Protein AF-A0A7S2Z3G5-F1 (afdb_monomer_lite)

Foldseek 3Di:
DDDDDPPDDDDDDLLRLLLVLQLLQCVLVVPLVSNLCSCVPRFVWDWPVSPSLLVSLVSCLLAFFDDCVSQVPDDPVVSQVVSCVVINTPDGPPVVVSNSVVRNVVCVVCVVVVHGTGNSVVCNVVSVVSCVVDPDDPPPPD

Radius of gyration: 15.68 Å; chains: 1; bounding box: 36×42×44 Å

Structure (mmCIF, N/CA/C/O backbone):
data_AF-A0A7S2Z3G5-F1
#
_entry.id   AF-A0A7S2Z3G5-F1
#
loop_
_atom_site.group_PDB
_atom_site.id
_atom_site.type_symbol
_atom_site.label_atom_id
_atom_site.label_alt_id
_atom_site.label_comp_id
_atom_site.label_asym_id
_atom_site.label_entity_id
_atom_site.label_seq_id
_atom_site.pdbx_PDB_ins_code
_atom_site.Cartn_x
_atom_site.Cartn_y
_atom_site.Cartn_z
_atom_site.occupancy
_atom_site.B_iso_or_equiv
_atom_site.auth_seq_id
_atom_site.auth_comp_id
_atom_site.auth_asym_id
_atom_site.auth_atom_id
_atom_site.pdbx_PDB_model_num
ATOM 1 N N . ILE A 1 1 ? 6.261 -3.184 26.239 1.00 77.06 1 ILE A N 1
ATOM 2 C CA . ILE A 1 1 ? 7.246 -2.654 25.264 1.00 77.06 1 ILE A CA 1
ATOM 3 C C . ILE A 1 1 ? 7.314 -1.149 25.478 1.00 77.06 1 ILE A C 1
ATOM 5 O O . ILE A 1 1 ? 6.267 -0.518 25.403 1.00 77.06 1 ILE A O 1
ATOM 9 N N . GLY A 1 2 ? 8.483 -0.600 25.819 1.00 85.94 2 GLY A N 1
ATOM 10 C CA . GLY A 1 2 ? 8.695 0.850 25.875 1.00 85.94 2 GLY A CA 1
ATOM 11 C C . GLY A 1 2 ? 9.226 1.348 24.531 1.00 85.94 2 GLY A C 1
ATOM 12 O O . GLY A 1 2 ? 10.185 0.775 24.021 1.00 85.94 2 GLY A O 1
ATOM 13 N N . LEU A 1 3 ? 8.591 2.365 23.945 1.00 88.56 3 LEU A N 1
ATOM 14 C CA . LEU A 1 3 ? 9.043 3.008 22.707 1.00 88.56 3 LEU A CA 1
ATOM 15 C C . LEU A 1 3 ? 9.873 4.240 23.084 1.00 88.56 3 LEU A C 1
ATOM 17 O O . LEU A 1 3 ? 9.336 5.166 23.694 1.00 88.56 3 LEU A O 1
ATOM 21 N N . ILE A 1 4 ? 11.173 4.218 22.779 1.00 91.94 4 ILE A N 1
ATOM 22 C CA . ILE A 1 4 ? 12.146 5.210 23.276 1.00 91.94 4 ILE A CA 1
ATOM 23 C C . ILE A 1 4 ? 12.797 6.056 22.177 1.00 91.94 4 ILE A C 1
ATOM 25 O O . ILE A 1 4 ? 13.390 7.083 22.487 1.00 91.94 4 ILE A O 1
ATOM 29 N N . ASP A 1 5 ? 12.685 5.643 20.915 1.00 87.06 5 ASP A N 1
ATOM 30 C CA . ASP A 1 5 ? 13.271 6.349 19.777 1.00 87.06 5 ASP A CA 1
ATOM 31 C C . ASP A 1 5 ? 12.168 6.976 18.916 1.00 87.06 5 ASP A C 1
ATOM 33 O O . ASP A 1 5 ? 11.281 6.285 18.410 1.00 87.06 5 ASP A O 1
ATOM 37 N N . TYR A 1 6 ? 12.237 8.299 18.773 1.00 88.06 6 TYR A N 1
ATOM 38 C CA . TYR A 1 6 ? 11.317 9.124 17.991 1.00 88.06 6 TYR A CA 1
ATOM 39 C C . TYR A 1 6 ? 12.066 9.961 16.935 1.00 88.06 6 TYR A C 1
ATOM 41 O O . TYR A 1 6 ? 11.526 10.940 16.420 1.00 88.06 6 TYR A O 1
ATOM 49 N N . GLY A 1 7 ? 13.303 9.588 16.578 1.00 87.38 7 GLY A N 1
ATOM 50 C CA . GLY A 1 7 ? 14.149 10.333 15.636 1.00 87.38 7 GLY A CA 1
ATOM 51 C C . GLY A 1 7 ? 13.670 10.327 14.177 1.00 87.38 7 GLY A C 1
ATOM 52 O O . GLY A 1 7 ? 14.213 11.062 13.356 1.00 87.38 7 GLY A O 1
ATOM 53 N N . GLN A 1 8 ? 12.667 9.511 13.834 1.00 84.00 8 GLN A N 1
ATOM 54 C CA . GLN A 1 8 ? 12.097 9.375 12.482 1.00 84.00 8 GLN A CA 1
ATOM 55 C C . GLN A 1 8 ? 10.562 9.515 12.479 1.00 84.00 8 GLN A C 1
ATOM 57 O O . GLN A 1 8 ? 9.851 8.780 11.792 1.00 84.00 8 GLN A O 1
ATOM 62 N N . VAL A 1 9 ? 10.028 10.453 13.269 1.00 86.12 9 VAL A N 1
ATOM 63 C CA . VAL A 1 9 ? 8.590 10.766 13.278 1.00 86.12 9 VAL A CA 1
ATOM 64 C C . VAL A 1 9 ? 8.238 11.685 12.109 1.00 86.12 9 VAL A C 1
ATOM 66 O O . VAL A 1 9 ? 8.892 12.699 11.879 1.00 86.12 9 VAL A O 1
ATOM 69 N N . LYS A 1 10 ? 7.157 11.353 11.394 1.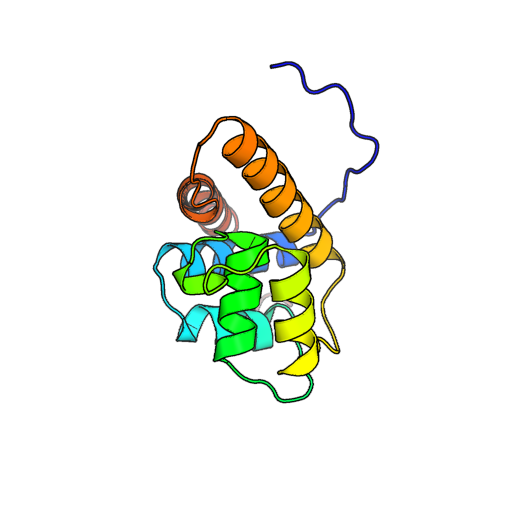00 86.56 10 LYS A N 1
ATOM 70 C CA . LYS A 1 10 ? 6.579 12.193 10.342 1.00 86.56 10 LYS A CA 1
ATOM 71 C C . LYS A 1 10 ? 5.108 12.457 10.640 1.00 86.56 10 LYS A C 1
ATOM 73 O O . LYS A 1 10 ? 4.345 11.522 10.878 1.00 86.56 10 LYS A O 1
ATOM 78 N N . ALA A 1 11 ? 4.716 13.727 10.629 1.00 89.38 11 ALA A N 1
ATOM 79 C CA . ALA A 1 11 ? 3.316 14.111 10.739 1.00 89.38 11 ALA A CA 1
ATOM 80 C C . ALA A 1 11 ? 2.614 13.896 9.392 1.00 89.38 11 ALA A C 1
ATOM 82 O O . ALA A 1 11 ? 3.131 14.292 8.349 1.00 89.38 11 ALA A O 1
ATOM 83 N N . LEU A 1 12 ? 1.436 13.276 9.424 1.00 91.00 12 LEU A N 1
ATOM 84 C CA . LEU A 1 12 ? 0.561 13.139 8.263 1.00 91.00 12 LEU A CA 1
ATOM 85 C C . LEU A 1 12 ? -0.670 14.011 8.476 1.00 91.00 12 LEU A C 1
ATOM 87 O O . LEU A 1 12 ? -1.324 13.905 9.519 1.00 91.00 12 LEU A O 1
ATOM 91 N N . GLY A 1 13 ? -0.992 14.839 7.483 1.00 92.56 13 GLY A N 1
ATOM 92 C CA . GLY A 1 13 ? -2.226 15.611 7.472 1.00 92.56 13 GLY A CA 1
ATOM 93 C C . GLY A 1 13 ? -3.453 14.703 7.422 1.00 92.56 13 GLY A C 1
ATOM 94 O O . GLY A 1 13 ? -3.376 13.507 7.123 1.00 92.56 13 GLY A O 1
ATOM 95 N N . GLU A 1 14 ? -4.619 15.258 7.750 1.00 94.25 14 GLU A N 1
ATOM 96 C CA . GLU A 1 14 ? -5.860 14.480 7.777 1.00 94.25 14 GLU A CA 1
ATOM 97 C C . GLU A 1 14 ? -6.183 13.873 6.405 1.00 94.25 14 GLU A C 1
ATOM 99 O O . GLU A 1 14 ? -6.568 12.705 6.312 1.00 94.25 14 GLU A O 1
ATOM 104 N N . ARG A 1 15 ? -5.952 14.638 5.333 1.00 93.19 15 ARG A N 1
ATOM 105 C CA . ARG A 1 15 ? -6.159 14.197 3.953 1.00 93.19 15 ARG A CA 1
ATOM 106 C C . ARG A 1 15 ? -5.301 12.979 3.613 1.00 93.19 15 ARG A C 1
ATOM 108 O O . ARG A 1 15 ? -5.816 11.996 3.082 1.00 93.19 15 ARG A O 1
ATOM 115 N N . GLU A 1 16 ? -4.015 13.004 3.953 1.00 93.88 16 GLU A N 1
ATOM 116 C CA . GLU A 1 16 ? -3.100 11.885 3.709 1.00 93.88 16 GLU A CA 1
ATOM 117 C C . GLU A 1 16 ? -3.481 10.670 4.567 1.00 93.88 16 GLU A C 1
ATOM 119 O O . GLU A 1 16 ? -3.520 9.542 4.072 1.00 93.88 16 GLU A O 1
ATOM 124 N N . ARG A 1 17 ? -3.859 10.888 5.835 1.00 95.12 17 ARG A N 1
ATOM 125 C CA . ARG A 1 17 ? -4.347 9.822 6.731 1.00 95.12 17 ARG A CA 1
ATOM 126 C C . ARG A 1 17 ? -5.615 9.159 6.196 1.00 95.12 17 ARG A C 1
ATOM 128 O O . ARG A 1 17 ? -5.726 7.936 6.251 1.00 95.12 17 ARG A O 1
ATOM 135 N N . ARG A 1 18 ? -6.542 9.940 5.639 1.00 96.25 18 ARG A N 1
ATOM 136 C CA . ARG A 1 18 ? -7.785 9.461 5.013 1.00 96.25 18 ARG A CA 1
ATOM 137 C C . ARG A 1 18 ? -7.506 8.608 3.790 1.00 96.25 18 ARG A C 1
ATOM 139 O O . ARG A 1 18 ? -7.998 7.482 3.705 1.00 96.25 18 ARG A O 1
ATOM 146 N N . ARG A 1 19 ? -6.679 9.114 2.875 1.00 96.06 19 ARG A N 1
ATOM 147 C CA . ARG A 1 19 ? -6.259 8.381 1.675 1.00 96.06 19 ARG A CA 1
ATOM 148 C C . ARG A 1 19 ? -5.561 7.078 2.053 1.00 96.06 19 ARG A C 1
ATOM 150 O O . ARG A 1 19 ? -5.879 6.031 1.497 1.00 96.06 19 ARG A O 1
ATOM 157 N N . TYR A 1 20 ? -4.689 7.102 3.056 1.00 96.62 20 TYR A N 1
ATOM 158 C CA . TYR A 1 20 ? -4.036 5.886 3.524 1.00 96.62 20 TYR A CA 1
ATOM 159 C C . TYR A 1 20 ? -5.016 4.901 4.182 1.00 96.62 20 TYR A C 1
ATOM 161 O O . TYR A 1 20 ? -4.961 3.701 3.918 1.00 96.62 20 TYR A O 1
ATOM 169 N N . ALA A 1 21 ? -5.965 5.387 4.988 1.00 97.25 21 ALA A N 1
ATOM 170 C CA . ALA A 1 21 ? -6.997 4.546 5.590 1.00 97.25 21 ALA A CA 1
ATOM 171 C C . ALA A 1 21 ? -7.842 3.826 4.523 1.00 97.25 21 ALA A C 1
ATOM 173 O O . ALA A 1 21 ? -8.060 2.620 4.645 1.00 97.25 21 ALA A O 1
ATOM 174 N N . LYS A 1 22 ? -8.252 4.521 3.451 1.00 97.75 22 LYS A N 1
ATOM 175 C CA . LYS A 1 22 ? -8.945 3.908 2.301 1.00 97.75 22 LYS A CA 1
ATOM 176 C C . LYS A 1 22 ? -8.094 2.811 1.644 1.00 97.75 22 LYS A C 1
ATOM 178 O O . LYS A 1 22 ? -8.582 1.693 1.480 1.00 97.75 22 LYS A O 1
ATOM 183 N N . LEU A 1 23 ? -6.809 3.078 1.375 1.00 97.81 23 LEU A N 1
ATOM 184 C CA . LEU A 1 23 ? -5.880 2.081 0.818 1.00 97.81 23 LEU A CA 1
ATOM 185 C C . LEU A 1 23 ? -5.815 0.810 1.680 1.00 97.81 23 LEU A C 1
ATOM 187 O O . LEU A 1 23 ? -5.918 -0.298 1.153 1.00 97.81 23 LEU A O 1
ATOM 191 N N . ILE A 1 24 ? -5.692 0.960 3.004 1.00 98.00 24 ILE A N 1
ATOM 192 C CA . ILE A 1 24 ? -5.674 -0.175 3.940 1.00 98.00 24 ILE A CA 1
ATOM 193 C C . ILE A 1 24 ? -6.945 -1.017 3.814 1.00 98.00 24 ILE A C 1
ATOM 195 O O . ILE A 1 24 ? -6.863 -2.245 3.841 1.00 98.00 24 ILE A O 1
ATOM 199 N N . LEU A 1 25 ? -8.117 -0.394 3.663 1.00 98.50 25 LEU A N 1
ATOM 200 C CA . LEU A 1 25 ? -9.373 -1.131 3.514 1.00 98.50 25 LEU A CA 1
ATOM 201 C C . LEU A 1 25 ? -9.458 -1.884 2.184 1.00 98.50 25 LEU A C 1
ATOM 203 O O . LEU A 1 25 ? -9.885 -3.041 2.202 1.00 98.50 25 LEU A O 1
ATOM 207 N N . HIS A 1 26 ? -9.022 -1.277 1.076 1.00 98.38 26 HIS A N 1
ATOM 208 C CA . HIS A 1 26 ? -8.994 -1.927 -0.240 1.00 98.38 26 HIS A CA 1
ATOM 209 C C . HIS A 1 26 ? -8.021 -3.114 -0.281 1.00 98.38 26 HIS A C 1
ATOM 211 O O . HIS A 1 26 ? -8.375 -4.201 -0.741 1.00 98.38 26 HIS A O 1
ATOM 217 N N . LEU A 1 27 ? -6.822 -2.959 0.287 1.00 97.88 27 LEU A N 1
ATOM 218 C CA . LEU A 1 27 ? -5.869 -4.064 0.402 1.00 97.88 27 LEU A CA 1
ATOM 219 C C . LEU A 1 27 ? -6.396 -5.166 1.331 1.00 97.88 27 LEU A C 1
ATOM 221 O O . LEU A 1 27 ? -6.308 -6.349 1.002 1.00 97.88 27 LEU A O 1
ATOM 225 N N . ALA A 1 28 ? -7.000 -4.795 2.466 1.00 97.88 28 ALA A N 1
ATOM 226 C CA . ALA A 1 28 ? -7.526 -5.759 3.428 1.00 97.88 28 ALA A CA 1
ATOM 227 C C . ALA A 1 28 ? -8.721 -6.567 2.896 1.00 97.88 28 ALA A C 1
ATOM 229 O O . ALA A 1 28 ? -8.968 -7.665 3.408 1.00 97.88 28 ALA A O 1
ATOM 230 N N . SER A 1 29 ? -9.484 -6.035 1.934 1.00 97.44 29 SER A N 1
ATOM 231 C CA . SER A 1 29 ? -10.550 -6.772 1.240 1.00 97.44 29 SER A CA 1
ATOM 232 C C . SER A 1 29 ? -10.034 -7.623 0.079 1.00 97.44 29 SER A C 1
ATOM 234 O O . SER A 1 29 ? -10.760 -8.502 -0.376 1.00 97.44 29 SER A O 1
ATOM 236 N N . GLY A 1 30 ? -8.801 -7.395 -0.384 1.00 95.44 30 GLY A N 1
ATOM 237 C CA . GLY A 1 30 ? -8.269 -8.023 -1.593 1.00 95.44 30 GLY A CA 1
ATOM 238 C C . GLY A 1 30 ? -8.837 -7.430 -2.885 1.00 95.44 30 GLY A C 1
ATOM 239 O O . GLY A 1 30 ? -8.668 -8.025 -3.948 1.00 95.44 30 GLY A O 1
ATOM 240 N N . ASP A 1 31 ? -9.494 -6.267 -2.821 1.00 97.12 31 ASP A N 1
ATOM 241 C CA . ASP A 1 31 ? -10.039 -5.600 -4.003 1.00 97.12 31 ASP A CA 1
ATOM 242 C C . ASP A 1 31 ? -8.917 -4.906 -4.778 1.00 97.12 31 ASP A C 1
ATOM 244 O O . ASP A 1 31 ? -8.542 -3.757 -4.519 1.00 97.12 31 ASP A O 1
ATOM 248 N N . ARG A 1 32 ? -8.349 -5.642 -5.732 1.00 97.62 32 ARG A N 1
ATOM 249 C CA . ARG A 1 32 ? -7.257 -5.170 -6.580 1.00 97.62 32 ARG A CA 1
ATOM 250 C C . ARG A 1 32 ? -7.633 -3.936 -7.387 1.00 97.62 32 ARG A C 1
ATOM 252 O O . ARG A 1 32 ? -6.847 -2.993 -7.432 1.00 97.62 32 ARG A O 1
ATOM 259 N N . ARG A 1 33 ? -8.818 -3.930 -8.000 1.00 97.81 33 ARG A N 1
ATOM 260 C CA . ARG A 1 33 ? -9.246 -2.827 -8.865 1.00 97.81 33 ARG A CA 1
ATOM 261 C C . ARG A 1 33 ? -9.400 -1.547 -8.049 1.00 97.81 33 ARG A C 1
ATOM 263 O O . ARG A 1 33 ? -8.850 -0.521 -8.438 1.00 97.81 33 ARG A O 1
ATOM 270 N N . ALA A 1 34 ? -10.079 -1.616 -6.904 1.00 98.00 34 ALA A N 1
ATOM 271 C CA . ALA A 1 34 ? -10.233 -0.454 -6.032 1.00 98.00 34 ALA A CA 1
ATOM 272 C C . ALA A 1 34 ? -8.891 0.007 -5.444 1.00 98.00 34 ALA A C 1
ATOM 274 O O . ALA A 1 34 ? -8.631 1.204 -5.387 1.00 98.00 34 ALA A O 1
ATOM 275 N N . THR A 1 35 ? -8.009 -0.929 -5.077 1.00 98.31 35 THR A N 1
ATOM 276 C CA . THR A 1 35 ? -6.658 -0.614 -4.582 1.00 98.31 35 THR A CA 1
ATOM 277 C C . THR A 1 35 ? -5.861 0.208 -5.598 1.00 98.31 35 THR A C 1
ATOM 279 O O . THR A 1 35 ? -5.315 1.255 -5.250 1.00 98.31 35 THR A O 1
ATOM 282 N N . VAL A 1 36 ? -5.800 -0.253 -6.852 1.00 98.38 36 VAL A N 1
ATOM 283 C CA . VAL A 1 36 ? -5.038 0.421 -7.915 1.00 98.38 36 VAL A CA 1
ATOM 284 C C . VAL A 1 36 ? -5.678 1.760 -8.279 1.00 98.38 36 VAL A C 1
ATOM 286 O O . VAL A 1 36 ? -4.973 2.767 -8.358 1.00 98.38 36 VAL A O 1
ATOM 289 N N . ALA A 1 37 ? -7.004 1.798 -8.443 1.00 98.19 37 ALA A N 1
ATOM 290 C CA . ALA A 1 37 ? -7.728 3.028 -8.764 1.00 98.19 37 ALA A CA 1
ATOM 291 C C . ALA A 1 37 ? -7.532 4.103 -7.685 1.00 98.19 37 ALA A C 1
ATOM 293 O O . ALA A 1 37 ? -7.262 5.259 -7.999 1.00 98.19 37 ALA A O 1
ATOM 294 N N . HIS A 1 38 ? -7.592 3.717 -6.410 1.00 97.88 38 HIS A N 1
ATOM 295 C CA . HIS A 1 38 ? -7.372 4.631 -5.292 1.00 97.88 38 HIS A CA 1
ATOM 296 C C . HIS A 1 38 ? -5.931 5.157 -5.246 1.00 97.88 38 HIS A C 1
ATOM 298 O O . HIS A 1 38 ? -5.708 6.358 -5.100 1.00 97.88 38 HIS A O 1
ATOM 304 N N . ALA A 1 39 ? -4.939 4.277 -5.410 1.00 97.12 39 ALA A N 1
ATOM 305 C CA . ALA A 1 39 ? -3.533 4.677 -5.366 1.00 97.12 39 ALA A CA 1
ATOM 306 C C . ALA A 1 39 ? -3.159 5.638 -6.508 1.00 97.12 39 ALA A C 1
ATOM 308 O O . ALA A 1 39 ? -2.454 6.624 -6.292 1.00 97.12 39 ALA A O 1
ATOM 309 N N . THR A 1 40 ? -3.658 5.370 -7.712 1.00 96.94 40 THR A N 1
ATOM 310 C CA . THR A 1 40 ? -3.354 6.168 -8.909 1.00 96.94 40 THR A CA 1
ATOM 311 C C . THR A 1 40 ? -4.209 7.435 -9.016 1.00 96.94 40 THR A C 1
ATOM 313 O O . THR A 1 40 ? -3.743 8.432 -9.557 1.00 96.94 40 THR A O 1
ATOM 316 N N . GLY A 1 41 ? -5.430 7.432 -8.467 1.00 96.12 41 GLY A N 1
ATOM 317 C CA . GLY A 1 41 ? -6.351 8.572 -8.512 1.00 96.12 41 GLY A CA 1
ATOM 318 C C . GLY A 1 41 ? -6.247 9.535 -7.325 1.00 96.12 41 GLY A C 1
ATOM 319 O O . GLY A 1 41 ? -6.264 10.747 -7.518 1.00 96.12 41 GLY A O 1
ATOM 320 N N . GLU A 1 42 ? -6.133 9.028 -6.093 1.00 94.25 42 GLU A N 1
ATOM 321 C CA . GLU A 1 42 ? -6.148 9.869 -4.884 1.00 94.25 42 GLU A CA 1
ATOM 322 C C . GLU A 1 42 ? -4.762 10.039 -4.243 1.00 94.25 42 GLU A C 1
ATOM 324 O O . GLU A 1 42 ? -4.505 11.060 -3.600 1.00 94.25 42 GLU A O 1
ATOM 329 N N . MET A 1 43 ? -3.868 9.053 -4.376 1.00 94.25 43 MET A N 1
ATOM 330 C CA . MET A 1 43 ? -2.556 9.064 -3.706 1.00 94.25 43 MET A CA 1
ATOM 331 C C . MET A 1 43 ? -1.403 9.552 -4.592 1.00 94.25 43 MET A C 1
ATOM 333 O O . MET A 1 43 ? -0.294 9.712 -4.087 1.00 94.25 43 MET A O 1
ATOM 337 N N . GLY A 1 44 ? -1.661 9.813 -5.877 1.00 93.25 44 GLY A N 1
ATOM 338 C CA . GLY A 1 44 ? -0.671 10.356 -6.809 1.00 93.25 44 GLY A CA 1
ATOM 339 C C . GLY A 1 44 ? 0.409 9.362 -7.242 1.00 93.25 44 GLY A C 1
ATOM 340 O O . GLY A 1 44 ? 1.469 9.787 -7.684 1.00 93.25 44 GLY A O 1
ATOM 341 N N . LEU A 1 45 ? 0.177 8.050 -7.104 1.00 96.50 45 LEU A N 1
ATOM 342 C CA . LEU A 1 45 ? 1.112 7.047 -7.612 1.00 96.50 45 LEU A CA 1
ATOM 343 C C . LEU A 1 45 ? 1.073 7.017 -9.146 1.00 96.50 45 LEU A C 1
ATOM 345 O O . LEU A 1 45 ? 0.033 6.699 -9.730 1.00 96.50 45 LEU A O 1
ATOM 349 N N . ARG A 1 46 ? 2.221 7.251 -9.785 1.00 97.62 46 ARG A N 1
ATOM 350 C CA . ARG A 1 46 ? 2.436 6.988 -11.214 1.00 97.62 46 ARG A CA 1
ATOM 351 C C . ARG A 1 46 ? 3.629 6.072 -11.423 1.00 97.62 46 ARG A C 1
ATOM 353 O O . ARG A 1 46 ? 4.705 6.275 -10.860 1.00 97.62 46 ARG A O 1
ATOM 360 N N . THR A 1 47 ? 3.435 5.095 -12.293 1.00 98.12 47 THR A N 1
ATOM 361 C CA . THR A 1 47 ? 4.506 4.298 -12.889 1.00 98.12 47 THR A CA 1
ATOM 362 C C . THR A 1 47 ? 4.569 4.600 -14.384 1.00 98.12 47 THR A C 1
ATOM 364 O O . THR A 1 47 ? 3.595 5.088 -14.964 1.00 98.12 47 THR A O 1
ATOM 367 N N . ARG A 1 48 ? 5.704 4.322 -15.024 1.00 98.25 48 ARG A N 1
ATOM 368 C CA . ARG A 1 48 ? 5.947 4.662 -16.438 1.00 98.25 48 ARG A CA 1
ATOM 369 C C . ARG A 1 48 ? 4.888 4.117 -17.398 1.00 98.25 48 ARG A C 1
ATOM 371 O O . ARG A 1 48 ? 4.518 4.774 -18.369 1.00 98.25 48 ARG A O 1
ATOM 378 N N . HIS A 1 49 ? 4.437 2.893 -17.161 1.00 98.00 49 HIS A N 1
ATOM 379 C CA . HIS A 1 49 ? 3.538 2.144 -18.035 1.00 98.00 49 HIS A CA 1
ATOM 380 C C . HIS A 1 49 ? 2.161 1.903 -17.411 1.00 98.00 49 HIS A C 1
ATOM 382 O O . HIS A 1 49 ? 1.295 1.342 -18.081 1.00 98.00 49 HIS A O 1
ATOM 388 N N . MET A 1 50 ? 1.947 2.318 -16.157 1.00 97.94 50 MET A N 1
ATOM 389 C CA . MET A 1 50 ? 0.695 2.129 -15.418 1.00 97.94 50 MET A CA 1
ATOM 390 C C . MET A 1 50 ? 0.204 0.668 -15.423 1.00 97.94 50 MET A C 1
ATOM 392 O O . MET A 1 50 ? -0.996 0.394 -15.488 1.00 97.94 50 MET A O 1
ATOM 396 N N . LYS A 1 51 ? 1.128 -0.302 -15.356 1.00 98.31 51 LYS A N 1
ATOM 397 C CA . LYS A 1 51 ? 0.811 -1.734 -15.293 1.00 98.31 51 LYS A CA 1
ATOM 398 C C . LYS A 1 51 ? 0.148 -2.047 -13.951 1.00 98.31 51 LYS A C 1
ATOM 400 O O . LYS A 1 51 ? 0.819 -2.208 -12.930 1.00 98.31 51 LYS A O 1
ATOM 405 N N . GLU A 1 52 ? -1.174 -2.221 -13.961 1.00 98.12 52 GLU A N 1
ATOM 406 C CA . GLU A 1 52 ? -1.970 -2.457 -12.745 1.00 98.12 52 GLU A CA 1
ATOM 407 C C . GLU A 1 52 ? -1.485 -3.650 -11.901 1.00 98.12 52 GLU A C 1
ATOM 409 O O . GLU A 1 52 ? -1.611 -3.633 -10.678 1.00 98.12 52 GLU A O 1
ATOM 414 N N . ASP A 1 53 ? -0.926 -4.695 -12.526 1.00 97.62 53 ASP A N 1
ATOM 415 C CA . ASP A 1 53 ? -0.353 -5.846 -11.805 1.00 97.62 53 ASP A CA 1
ATOM 416 C C . ASP A 1 53 ? 0.869 -5.481 -10.974 1.00 97.62 53 ASP A C 1
ATOM 418 O O . ASP A 1 53 ? 0.965 -5.876 -9.810 1.00 97.62 53 ASP A O 1
ATOM 422 N N . VAL A 1 54 ? 1.772 -4.698 -11.561 1.00 98.12 54 VAL A N 1
ATOM 423 C CA . VAL A 1 54 ? 2.991 -4.247 -10.893 1.00 98.12 54 VAL A CA 1
ATOM 424 C C . VAL A 1 54 ? 2.617 -3.287 -9.770 1.00 98.12 54 VAL A C 1
ATOM 426 O O . VAL A 1 54 ? 3.057 -3.482 -8.638 1.00 98.12 54 VAL A O 1
ATOM 429 N N . ILE A 1 55 ? 1.715 -2.335 -10.037 1.00 98.38 55 ILE A N 1
ATOM 430 C CA . ILE A 1 55 ? 1.194 -1.404 -9.026 1.00 98.38 55 ILE A CA 1
ATOM 431 C C . ILE A 1 55 ? 0.562 -2.165 -7.857 1.00 98.38 55 ILE A C 1
ATOM 433 O O . ILE A 1 55 ? 0.905 -1.920 -6.701 1.00 98.38 55 ILE A O 1
ATOM 437 N N . TYR A 1 56 ? -0.333 -3.118 -8.128 1.00 98.44 56 TYR A N 1
ATOM 438 C CA . TYR A 1 56 ? -0.995 -3.871 -7.064 1.00 98.44 56 TYR A CA 1
ATOM 439 C C . TYR A 1 56 ? 0.000 -4.670 -6.213 1.00 98.44 56 TYR A C 1
ATOM 441 O O . TYR A 1 56 ? -0.103 -4.670 -4.982 1.00 98.44 56 TYR A O 1
ATOM 449 N N . LYS A 1 57 ? 0.986 -5.321 -6.844 1.00 98.31 57 LYS A N 1
ATOM 450 C CA . LYS A 1 57 ? 2.037 -6.063 -6.134 1.00 98.31 57 LYS A CA 1
ATOM 451 C C . LYS A 1 57 ? 2.926 -5.142 -5.306 1.00 98.31 57 LYS A C 1
ATOM 453 O O . LYS A 1 57 ? 3.201 -5.474 -4.157 1.00 98.31 57 LYS A O 1
ATOM 458 N N . LEU A 1 58 ? 3.314 -3.980 -5.831 1.00 97.38 58 LEU A N 1
ATOM 459 C CA . LEU A 1 58 ? 4.061 -2.965 -5.081 1.00 97.38 58 LEU A CA 1
ATOM 460 C C . LEU A 1 58 ? 3.272 -2.483 -3.858 1.00 97.38 58 LEU A C 1
ATOM 462 O O . LEU A 1 58 ? 3.814 -2.448 -2.754 1.00 97.38 58 LEU A O 1
ATOM 466 N N . LEU A 1 59 ? 1.978 -2.191 -4.018 1.00 97.62 59 LEU A N 1
ATOM 467 C CA . LEU A 1 59 ? 1.118 -1.764 -2.911 1.00 97.62 59 LEU A CA 1
ATOM 468 C C . LEU A 1 59 ? 0.966 -2.862 -1.849 1.00 97.62 59 LEU A C 1
ATOM 470 O O . LEU A 1 59 ? 1.082 -2.578 -0.656 1.00 97.62 59 LEU A O 1
ATOM 474 N N . CYS A 1 60 ? 0.773 -4.121 -2.255 1.00 97.56 60 CYS A N 1
ATOM 475 C CA . CYS A 1 60 ? 0.762 -5.250 -1.320 1.00 97.56 60 CYS A CA 1
ATOM 476 C C . CYS A 1 60 ? 2.105 -5.384 -0.593 1.00 97.56 60 CYS A C 1
ATOM 478 O O . CYS A 1 60 ? 2.128 -5.507 0.633 1.00 97.56 60 CYS A O 1
ATOM 480 N N . PHE A 1 61 ? 3.212 -5.320 -1.333 1.00 96.75 61 PHE A N 1
ATOM 481 C CA . PHE A 1 61 ? 4.556 -5.470 -0.794 1.00 96.75 61 PHE A CA 1
ATOM 482 C C . PHE A 1 61 ? 4.882 -4.394 0.243 1.00 96.75 61 PHE A C 1
ATOM 484 O O . PHE A 1 61 ? 5.332 -4.716 1.345 1.00 96.75 61 PHE A O 1
ATOM 491 N N . PHE A 1 62 ? 4.619 -3.123 -0.058 1.00 96.06 62 PHE A N 1
ATOM 492 C CA . PHE A 1 62 ? 4.934 -2.033 0.862 1.00 96.06 62 PHE A CA 1
ATOM 493 C C . PHE A 1 62 ? 3.958 -1.921 2.032 1.00 96.06 62 PHE A C 1
ATOM 495 O O . PHE A 1 62 ? 4.385 -1.535 3.115 1.00 96.06 62 PHE A O 1
ATOM 502 N N . HIS A 1 63 ? 2.680 -2.278 1.864 1.00 96.31 63 HIS A N 1
ATOM 503 C CA . HIS A 1 63 ? 1.650 -1.942 2.858 1.00 96.31 63 HIS A CA 1
ATOM 504 C C . HIS A 1 63 ? 0.950 -3.138 3.515 1.00 96.31 63 HIS A C 1
ATOM 506 O O . HIS A 1 63 ? 0.217 -2.936 4.482 1.00 96.31 63 HIS A O 1
ATOM 512 N N . ASP A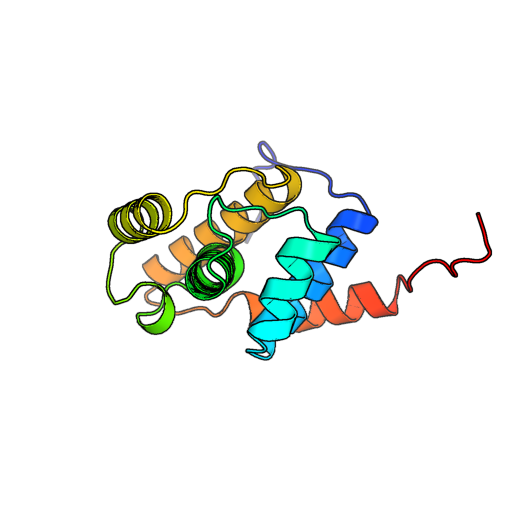 1 64 ? 1.164 -4.373 3.045 1.00 96.31 64 ASP A N 1
ATOM 513 C CA . ASP A 1 64 ? 0.449 -5.552 3.552 1.00 96.31 64 ASP A CA 1
ATOM 514 C C . ASP A 1 64 ? 1.345 -6.764 3.834 1.00 96.31 64 ASP A C 1
ATOM 516 O O . ASP A 1 64 ? 1.570 -7.107 4.997 1.00 96.31 64 ASP A O 1
ATOM 520 N N . ARG A 1 65 ? 1.845 -7.423 2.784 1.00 95.19 65 ARG A N 1
ATOM 521 C CA . ARG A 1 65 ? 2.482 -8.748 2.843 1.00 95.19 65 ARG A CA 1
ATOM 522 C C . ARG A 1 65 ? 3.544 -8.915 1.757 1.00 95.19 65 ARG A C 1
ATOM 524 O O . ARG A 1 65 ? 3.472 -8.282 0.712 1.00 95.19 65 ARG A O 1
ATOM 531 N N . ASP A 1 66 ? 4.486 -9.817 1.996 1.00 93.94 66 ASP A N 1
ATOM 532 C CA . ASP A 1 66 ? 5.577 -10.198 1.087 1.00 93.94 66 ASP A CA 1
ATOM 533 C C . ASP A 1 66 ? 5.566 -11.700 0.746 1.00 93.94 66 ASP A C 1
ATOM 535 O O . ASP A 1 66 ? 6.600 -12.293 0.444 1.00 93.94 66 ASP A O 1
ATOM 539 N N . THR A 1 67 ? 4.390 -12.322 0.806 1.00 93.12 67 THR A N 1
ATOM 540 C CA . THR A 1 67 ? 4.173 -13.729 0.457 1.00 93.12 67 THR A CA 1
ATOM 541 C C . THR A 1 67 ? 4.371 -13.992 -1.038 1.00 93.12 67 THR A C 1
ATOM 543 O O . THR A 1 67 ? 4.364 -13.069 -1.856 1.00 93.12 67 THR A O 1
ATOM 546 N N . ASP A 1 68 ? 4.528 -15.265 -1.403 1.00 94.25 68 ASP A N 1
ATOM 547 C CA . ASP A 1 68 ? 4.884 -15.680 -2.766 1.00 94.25 68 ASP A CA 1
ATOM 548 C C . ASP A 1 68 ? 3.874 -15.251 -3.839 1.00 94.25 68 ASP A C 1
ATOM 550 O O . ASP A 1 68 ? 4.258 -15.053 -4.987 1.00 94.25 68 ASP A O 1
ATOM 554 N N . ASP A 1 69 ? 2.602 -15.035 -3.496 1.00 94.75 69 ASP A N 1
ATOM 555 C CA . ASP A 1 69 ? 1.610 -14.476 -4.427 1.00 94.75 69 ASP A CA 1
ATOM 556 C C . ASP A 1 69 ? 1.928 -13.027 -4.843 1.00 94.75 69 ASP A C 1
ATOM 558 O O . ASP A 1 69 ? 1.529 -12.583 -5.921 1.00 94.75 69 ASP A O 1
ATOM 562 N N . VAL A 1 70 ? 2.663 -12.294 -4.003 1.00 96.50 70 VAL A N 1
ATOM 563 C CA . VAL A 1 70 ? 3.107 -10.919 -4.260 1.00 96.50 70 VAL A CA 1
ATOM 564 C C . VAL A 1 70 ? 4.497 -10.913 -4.888 1.00 96.50 70 VAL A C 1
ATOM 566 O O . VAL A 1 70 ? 4.697 -10.292 -5.931 1.00 96.50 70 VAL A O 1
ATOM 569 N N . THR A 1 71 ? 5.456 -11.608 -4.272 1.00 96.25 71 THR A N 1
ATOM 570 C CA . THR A 1 71 ? 6.880 -11.528 -4.645 1.00 96.25 71 THR A CA 1
ATOM 571 C C . THR A 1 71 ? 7.302 -12.578 -5.675 1.00 96.25 71 THR A C 1
ATOM 573 O O . THR A 1 71 ? 8.356 -12.456 -6.310 1.00 96.25 71 THR A O 1
ATOM 576 N N . GLY A 1 72 ? 6.498 -13.625 -5.871 1.00 94.62 72 GLY A N 1
ATOM 577 C CA . GLY A 1 72 ? 6.857 -14.786 -6.683 1.00 94.62 72 GLY A CA 1
ATOM 578 C C . GLY A 1 72 ? 8.057 -15.547 -6.119 1.00 94.62 72 GLY A C 1
ATOM 579 O O . GLY A 1 72 ? 8.898 -15.985 -6.900 1.00 94.62 72 GLY A O 1
ATOM 580 N N . GLY A 1 73 ? 8.201 -15.606 -4.790 1.00 93.38 73 GLY A N 1
ATOM 581 C CA . GLY A 1 73 ? 9.329 -16.251 -4.106 1.00 93.38 73 GLY A CA 1
ATOM 582 C C . GLY A 1 73 ? 10.642 -15.460 -4.151 1.00 93.38 73 GLY A C 1
ATOM 583 O O . GLY A 1 73 ? 11.686 -15.955 -3.727 1.00 93.38 73 GLY A O 1
ATOM 584 N N . ARG A 1 74 ? 10.626 -14.227 -4.674 1.00 94.62 74 ARG A N 1
ATOM 585 C CA . ARG A 1 74 ? 11.806 -13.354 -4.709 1.00 94.62 74 ARG A CA 1
ATOM 586 C C . ARG A 1 74 ? 12.089 -12.781 -3.324 1.00 94.62 74 ARG A C 1
ATOM 588 O O . ARG A 1 74 ? 11.176 -12.417 -2.587 1.00 94.62 74 ARG A O 1
ATOM 595 N N . ASN A 1 75 ? 13.373 -12.613 -3.008 1.00 92.50 75 ASN A N 1
ATOM 596 C CA . ASN A 1 75 ? 13.773 -11.749 -1.900 1.00 92.50 75 ASN A CA 1
ATOM 597 C C . ASN A 1 75 ? 13.435 -10.274 -2.213 1.00 92.50 75 ASN A C 1
ATOM 599 O O . ASN A 1 75 ? 13.118 -9.928 -3.352 1.00 92.50 75 ASN A O 1
ATOM 603 N N . ILE A 1 76 ? 13.529 -9.405 -1.201 1.00 91.31 76 ILE A N 1
ATOM 604 C CA . ILE A 1 76 ? 13.176 -7.981 -1.317 1.00 91.31 76 ILE A CA 1
ATOM 605 C C . ILE A 1 76 ? 13.921 -7.296 -2.469 1.00 91.31 76 ILE A C 1
ATOM 607 O O . ILE A 1 76 ? 13.288 -6.614 -3.269 1.00 91.31 76 ILE A O 1
ATOM 611 N N . GLN A 1 77 ? 15.236 -7.501 -2.580 1.00 94.19 77 GLN A N 1
ATOM 612 C CA . GLN A 1 77 ? 16.052 -6.855 -3.609 1.00 94.19 77 GLN A CA 1
ATOM 613 C C . GLN A 1 77 ? 15.605 -7.284 -5.011 1.00 94.19 77 GLN A C 1
ATOM 615 O O . GLN A 1 77 ? 15.230 -6.448 -5.825 1.00 94.19 77 GLN A O 1
ATOM 620 N N . ASN A 1 78 ? 15.526 -8.593 -5.250 1.00 97.12 78 ASN A N 1
ATOM 621 C CA . ASN A 1 78 ? 15.131 -9.149 -6.542 1.00 97.12 78 ASN A CA 1
ATOM 622 C C . ASN A 1 78 ? 13.687 -8.781 -6.917 1.00 97.12 78 ASN A C 1
ATOM 624 O O . ASN A 1 78 ? 13.375 -8.647 -8.099 1.00 97.12 78 ASN A O 1
ATOM 628 N N . PHE A 1 79 ? 12.789 -8.649 -5.934 1.00 97.06 79 PHE A N 1
ATOM 629 C CA . PHE A 1 79 ? 11.425 -8.180 -6.171 1.00 97.06 79 PHE A CA 1
ATOM 630 C C . PHE A 1 79 ? 11.406 -6.713 -6.611 1.00 97.06 79 PHE A C 1
ATOM 632 O O . PHE A 1 79 ? 10.731 -6.385 -7.585 1.00 97.06 79 PHE A O 1
ATOM 639 N N . MET A 1 80 ? 12.165 -5.849 -5.934 1.00 96.62 80 MET A N 1
ATOM 640 C CA . MET A 1 80 ? 12.261 -4.433 -6.292 1.00 96.62 80 MET A CA 1
ATOM 641 C C . MET A 1 80 ? 12.931 -4.232 -7.655 1.00 96.62 80 MET A C 1
ATOM 643 O O . MET A 1 80 ? 12.434 -3.440 -8.452 1.00 96.62 80 MET A O 1
ATOM 647 N N . ASP A 1 81 ? 13.989 -4.989 -7.958 1.00 97.94 81 ASP A N 1
ATOM 648 C CA . ASP A 1 81 ? 14.663 -4.949 -9.261 1.00 97.94 81 ASP A CA 1
ATOM 649 C C . ASP A 1 81 ? 13.723 -5.398 -10.385 1.00 97.94 81 ASP A C 1
ATOM 651 O O . ASP A 1 81 ? 13.642 -4.746 -11.426 1.00 97.94 81 ASP A O 1
ATOM 655 N N . TRP A 1 82 ? 12.954 -6.471 -10.155 1.00 97.81 82 TRP A N 1
ATOM 656 C CA . TRP A 1 82 ? 11.916 -6.919 -11.084 1.00 97.81 82 TRP A CA 1
ATOM 657 C C . TRP A 1 82 ? 10.847 -5.845 -11.298 1.00 97.81 82 TRP A C 1
ATOM 659 O O . TRP A 1 82 ? 10.544 -5.516 -12.442 1.00 97.81 82 TRP A O 1
ATOM 669 N N . ALA A 1 83 ? 10.296 -5.275 -10.223 1.00 97.44 83 ALA A N 1
ATOM 670 C CA . ALA A 1 83 ? 9.245 -4.268 -10.331 1.00 97.44 83 ALA A CA 1
ATOM 671 C C . ALA A 1 83 ? 9.740 -3.022 -11.079 1.00 97.44 83 ALA A C 1
ATOM 673 O O . ALA A 1 83 ? 9.035 -2.508 -11.942 1.00 97.44 83 ALA A O 1
ATOM 674 N N . ASN A 1 84 ? 10.973 -2.585 -10.809 1.00 97.38 84 ASN A N 1
ATOM 675 C CA . ASN A 1 84 ? 11.592 -1.449 -11.485 1.00 97.38 84 ASN A CA 1
ATOM 676 C C . ASN A 1 84 ? 11.888 -1.721 -12.969 1.00 97.38 84 ASN A C 1
ATOM 678 O O . ASN A 1 84 ? 11.755 -0.820 -13.794 1.00 97.38 84 ASN A O 1
ATOM 682 N N . ALA A 1 85 ? 12.282 -2.948 -13.320 1.00 98.12 85 ALA A N 1
ATOM 683 C CA . ALA A 1 85 ? 12.482 -3.347 -14.712 1.00 98.12 85 ALA A CA 1
ATOM 684 C C . ALA A 1 85 ? 11.155 -3.456 -15.482 1.00 98.12 85 ALA A C 1
ATOM 686 O O . ALA A 1 85 ? 11.093 -3.102 -16.658 1.00 98.12 85 ALA A O 1
ATOM 687 N N . GLU A 1 86 ? 10.097 -3.938 -14.827 1.00 98.25 86 GLU A N 1
ATOM 688 C CA . GLU A 1 86 ? 8.778 -4.093 -15.438 1.00 98.25 86 GLU A CA 1
ATOM 689 C C . GLU A 1 86 ? 8.033 -2.773 -15.605 1.00 98.25 86 GLU A C 1
ATOM 691 O O . GLU A 1 86 ? 7.445 -2.534 -16.665 1.00 98.25 86 GLU A O 1
ATOM 696 N N . ASP A 1 87 ? 7.987 -1.962 -14.550 1.00 98.25 87 ASP A N 1
ATOM 697 C CA . ASP A 1 87 ? 7.283 -0.688 -14.537 1.00 98.25 87 ASP A CA 1
ATOM 698 C C . ASP A 1 87 ? 7.792 0.234 -13.411 1.00 98.25 87 ASP A C 1
ATOM 700 O O . ASP A 1 87 ? 7.295 0.174 -12.280 1.00 98.25 87 ASP A O 1
ATOM 704 N N . PRO A 1 88 ? 8.806 1.074 -13.684 1.00 97.50 88 PRO A N 1
ATOM 705 C CA . PRO A 1 88 ? 9.412 1.919 -12.664 1.00 97.50 88 PRO A CA 1
ATOM 706 C C . PRO A 1 88 ? 8.426 2.971 -12.140 1.00 97.50 88 PRO A C 1
ATOM 708 O O . PRO A 1 88 ? 7.644 3.545 -12.903 1.00 97.50 88 PRO A O 1
ATOM 711 N N . ILE A 1 89 ? 8.494 3.249 -10.833 1.00 96.38 89 ILE A N 1
ATOM 712 C CA . ILE A 1 89 ? 7.749 4.342 -10.192 1.00 96.38 89 ILE A CA 1
ATOM 713 C C . ILE A 1 89 ? 8.362 5.672 -10.644 1.00 96.38 89 ILE A C 1
ATOM 715 O O . ILE A 1 89 ? 9.560 5.889 -10.468 1.00 96.38 89 ILE A O 1
ATOM 719 N N . GLU A 1 90 ? 7.539 6.552 -11.207 1.00 96.81 90 GLU A N 1
ATOM 720 C CA . GLU A 1 90 ? 7.942 7.898 -11.637 1.00 96.81 90 GLU A CA 1
ATOM 721 C C . GLU A 1 90 ? 7.547 8.951 -10.602 1.00 96.81 90 GLU A C 1
ATOM 723 O O . GLU A 1 90 ? 8.320 9.866 -10.330 1.00 96.81 90 GLU A O 1
ATOM 728 N N . GLU A 1 91 ? 6.370 8.797 -9.989 1.00 95.12 91 GLU A N 1
ATOM 729 C CA . GLU A 1 91 ? 5.863 9.724 -8.979 1.00 95.12 91 GLU A CA 1
ATOM 730 C C . GLU A 1 91 ? 5.198 8.960 -7.835 1.00 95.12 91 GLU A C 1
ATOM 732 O O . GLU A 1 91 ? 4.424 8.020 -8.040 1.00 95.12 91 GLU A O 1
ATOM 737 N N . LEU A 1 92 ? 5.509 9.382 -6.612 1.00 90.50 92 LEU A N 1
ATOM 738 C CA . LEU A 1 92 ? 4.858 8.941 -5.389 1.00 90.50 92 LEU A CA 1
ATOM 739 C C . LEU A 1 92 ? 5.057 10.022 -4.329 1.00 90.50 92 LEU A C 1
ATOM 741 O O . LEU A 1 92 ? 6.157 10.540 -4.168 1.00 90.50 92 LEU A O 1
ATOM 745 N N . ASP A 1 93 ? 4.008 10.338 -3.576 1.00 88.69 93 ASP A N 1
ATOM 746 C CA . ASP A 1 93 ? 4.129 11.251 -2.443 1.00 88.69 93 ASP A CA 1
ATOM 747 C C . ASP A 1 93 ? 4.999 10.621 -1.331 1.00 88.69 93 ASP A C 1
ATOM 749 O O . ASP A 1 93 ? 4.690 9.548 -0.791 1.00 88.69 93 ASP A O 1
ATOM 753 N N . ASP A 1 94 ? 6.072 11.322 -0.952 1.00 86.50 94 ASP A N 1
ATOM 754 C CA . ASP A 1 94 ? 7.010 10.971 0.125 1.00 86.50 94 ASP A CA 1
ATOM 755 C C . ASP A 1 94 ? 6.328 10.659 1.465 1.00 86.50 94 ASP A C 1
ATOM 757 O O . ASP A 1 94 ? 6.892 9.988 2.341 1.00 86.50 94 ASP A O 1
ATOM 761 N N . ASN A 1 95 ? 5.126 11.187 1.694 1.00 86.88 95 ASN A N 1
ATOM 762 C CA . ASN A 1 95 ? 4.311 10.859 2.858 1.00 86.88 95 ASN A CA 1
ATOM 763 C C . ASN A 1 95 ? 3.983 9.364 2.901 1.00 86.88 95 ASN A C 1
ATOM 765 O O . ASN A 1 95 ? 4.140 8.745 3.953 1.00 86.88 95 ASN A O 1
ATOM 769 N N . TYR A 1 96 ? 3.615 8.758 1.771 1.00 88.62 96 TYR A N 1
ATOM 770 C CA . TYR A 1 96 ? 3.238 7.343 1.715 1.00 88.62 96 TYR A CA 1
ATOM 771 C C . TYR A 1 96 ? 4.443 6.403 1.687 1.00 88.62 96 TYR A C 1
ATOM 773 O O . TYR A 1 96 ? 4.351 5.295 2.223 1.00 88.62 96 TYR A O 1
ATOM 781 N N . VAL A 1 97 ? 5.592 6.864 1.174 1.00 87.12 97 VAL A N 1
ATOM 782 C CA . VAL A 1 97 ? 6.865 6.123 1.247 1.00 87.12 97 VAL A CA 1
ATOM 783 C C . VAL A 1 97 ? 7.211 5.789 2.698 1.00 87.12 97 VAL A C 1
ATOM 785 O O . VAL A 1 97 ? 7.528 4.641 3.019 1.00 87.12 97 VAL A O 1
ATOM 788 N N . MET A 1 98 ? 7.108 6.770 3.601 1.00 86.12 98 MET A N 1
ATOM 789 C CA . MET A 1 98 ? 7.430 6.567 5.019 1.00 86.12 98 MET A CA 1
ATOM 790 C C . MET A 1 98 ? 6.472 5.583 5.694 1.00 86.12 98 MET A C 1
ATOM 792 O O . MET A 1 98 ? 6.916 4.726 6.458 1.00 86.12 98 MET A O 1
ATOM 796 N N . VAL A 1 99 ? 5.175 5.635 5.376 1.00 88.38 99 VAL A N 1
ATOM 797 C CA . VAL A 1 99 ? 4.207 4.689 5.955 1.00 88.38 99 VAL A CA 1
ATOM 798 C C . VAL A 1 99 ? 4.439 3.263 5.445 1.00 88.38 99 VAL A C 1
ATOM 800 O O . VAL A 1 99 ? 4.388 2.315 6.232 1.00 88.38 99 VAL A O 1
ATOM 803 N N . GLY A 1 100 ? 4.772 3.104 4.160 1.00 90.50 100 GLY A N 1
ATOM 804 C CA . GLY A 1 100 ? 5.180 1.814 3.595 1.00 90.50 100 GLY A CA 1
ATOM 805 C C . GLY A 1 100 ? 6.442 1.258 4.259 1.00 90.50 100 GLY A C 1
ATOM 806 O O . GLY A 1 100 ? 6.491 0.087 4.630 1.00 90.50 100 GLY A O 1
ATOM 807 N N . ARG A 1 101 ? 7.446 2.106 4.519 1.00 88.88 101 ARG A N 1
ATOM 808 C CA . ARG A 1 101 ? 8.660 1.703 5.254 1.00 88.88 101 ARG A CA 1
ATOM 809 C C . ARG A 1 101 ? 8.354 1.194 6.660 1.00 88.88 101 ARG A C 1
ATOM 811 O O . ARG A 1 101 ? 8.908 0.171 7.056 1.00 88.88 101 ARG A O 1
ATOM 818 N N . VAL A 1 102 ? 7.459 1.854 7.398 1.00 90.25 102 VAL A N 1
ATOM 819 C CA . VAL A 1 102 ? 7.038 1.390 8.733 1.00 90.25 102 VAL A CA 1
ATOM 820 C C . VAL A 1 102 ? 6.407 -0.001 8.655 1.00 90.25 102 VAL A C 1
ATOM 822 O O . VAL A 1 102 ? 6.784 -0.886 9.424 1.00 90.25 102 VAL A O 1
ATOM 825 N N . ALA A 1 103 ? 5.493 -0.227 7.708 1.00 92.19 103 ALA A N 1
ATOM 826 C CA . ALA A 1 103 ? 4.873 -1.538 7.513 1.00 92.19 103 ALA A CA 1
ATOM 827 C C . ALA A 1 103 ? 5.912 -2.618 7.155 1.00 92.19 103 ALA A C 1
ATOM 829 O O . ALA A 1 103 ? 5.882 -3.709 7.727 1.00 92.19 103 ALA A O 1
ATOM 830 N N . LEU A 1 104 ? 6.869 -2.300 6.278 1.00 92.75 104 LEU A N 1
ATOM 831 C CA . LEU A 1 104 ? 7.944 -3.208 5.881 1.00 92.75 104 LEU A CA 1
ATOM 832 C C . L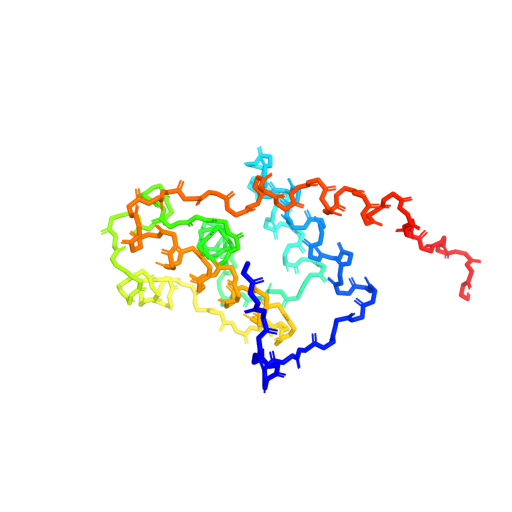EU A 1 104 ? 8.877 -3.564 7.050 1.00 92.75 104 LEU A C 1
ATOM 834 O O . LEU A 1 104 ? 9.202 -4.736 7.222 1.00 92.75 104 LEU A O 1
ATOM 838 N N . LEU A 1 105 ? 9.265 -2.593 7.883 1.00 91.56 105 LEU A N 1
ATOM 839 C CA . LEU A 1 105 ? 10.119 -2.825 9.057 1.00 91.56 105 LEU A CA 1
ATOM 840 C C . LEU A 1 105 ? 9.413 -3.664 10.128 1.00 91.56 105 LEU A C 1
ATOM 842 O O . LEU A 1 105 ? 9.988 -4.628 10.633 1.00 91.56 105 LEU A O 1
ATOM 846 N N . LEU A 1 106 ? 8.155 -3.342 10.445 1.00 89.81 106 LEU A N 1
ATOM 847 C CA . LEU A 1 106 ? 7.364 -4.112 11.411 1.00 89.81 106 LEU A CA 1
ATOM 848 C C . LEU A 1 106 ? 7.119 -5.543 10.921 1.00 89.81 106 LEU A C 1
ATOM 850 O O . LEU A 1 106 ? 7.215 -6.491 11.703 1.00 89.81 106 LEU A O 1
ATOM 854 N N . ARG A 1 107 ? 6.854 -5.719 9.620 1.00 93.12 107 ARG A N 1
ATOM 855 C CA . ARG A 1 107 ? 6.743 -7.049 9.015 1.00 93.12 107 ARG A CA 1
ATOM 856 C C . ARG A 1 107 ? 8.084 -7.780 9.014 1.00 93.12 107 ARG A C 1
ATOM 858 O O . ARG A 1 107 ? 8.107 -8.965 9.322 1.00 93.12 107 ARG A O 1
ATOM 865 N N . GLY A 1 108 ? 9.189 -7.089 8.733 1.00 90.94 108 GLY A N 1
ATOM 866 C CA . GLY A 1 108 ? 10.546 -7.634 8.813 1.00 90.94 108 GLY A CA 1
ATOM 867 C C . GLY A 1 108 ? 10.882 -8.163 10.209 1.00 90.94 108 GLY A C 1
ATOM 868 O O . GLY A 1 108 ? 11.382 -9.279 10.338 1.00 90.94 108 GLY A O 1
ATOM 869 N N . LEU A 1 109 ? 10.512 -7.420 11.257 1.00 91.00 109 LEU A N 1
ATOM 870 C CA . LEU A 1 109 ? 10.622 -7.880 12.642 1.00 91.00 109 LEU A CA 1
ATOM 871 C C . LEU A 1 109 ? 9.762 -9.128 12.890 1.00 91.00 109 LEU A C 1
ATOM 873 O O . LEU A 1 109 ? 10.250 -10.098 13.460 1.00 91.00 109 LEU A O 1
ATOM 877 N N . GLY A 1 110 ? 8.509 -9.138 12.425 1.00 91.19 110 GLY A N 1
ATOM 878 C CA . GLY A 1 110 ? 7.640 -10.317 12.508 1.00 91.19 110 GLY A CA 1
ATOM 879 C C . GLY A 1 110 ? 8.243 -11.546 11.818 1.00 91.19 110 GLY A C 1
ATOM 880 O O . GLY A 1 110 ? 8.283 -12.625 12.407 1.00 91.19 110 GLY A O 1
ATOM 881 N N . ASN A 1 111 ? 8.791 -11.367 10.614 1.00 88.69 111 ASN A N 1
ATOM 882 C CA . ASN A 1 111 ? 9.474 -12.415 9.857 1.00 88.69 111 ASN A CA 1
ATOM 883 C C . ASN A 1 111 ? 10.668 -13.003 10.634 1.00 88.69 111 ASN A C 1
ATOM 885 O O . ASN A 1 111 ? 10.866 -14.215 10.586 1.00 88.69 111 ASN A O 1
ATOM 889 N N . ALA A 1 112 ? 11.422 -12.193 11.390 1.00 90.56 112 ALA A N 1
ATOM 890 C CA . ALA A 1 112 ? 12.523 -12.674 12.237 1.00 90.56 112 ALA A CA 1
ATOM 891 C C . ALA A 1 112 ? 12.051 -13.602 13.376 1.00 90.56 112 ALA A C 1
ATOM 893 O O . ALA A 1 112 ? 12.801 -14.469 13.816 1.00 90.56 112 ALA A O 1
ATOM 894 N N . PHE A 1 113 ? 10.791 -13.476 13.800 1.00 92.31 113 PHE A N 1
ATOM 895 C CA . PHE A 1 113 ? 10.119 -14.397 14.726 1.00 92.31 113 PHE A CA 1
ATOM 896 C C . PHE A 1 113 ? 9.326 -15.503 14.011 1.00 92.31 113 PHE A C 1
ATOM 898 O O . PHE A 1 113 ? 8.481 -16.155 14.624 1.00 92.31 113 PHE A O 1
ATOM 905 N N . ASN A 1 114 ? 9.569 -15.713 12.715 1.00 90.81 114 ASN A N 1
ATOM 906 C CA . ASN A 1 114 ? 8.851 -16.666 11.868 1.00 90.81 114 ASN A CA 1
ATOM 907 C C . ASN A 1 114 ? 7.329 -16.404 11.780 1.00 90.81 114 ASN A C 1
ATOM 909 O O . ASN A 1 114 ? 6.539 -17.320 11.548 1.00 90.81 114 ASN A O 1
ATOM 913 N N . LEU A 1 115 ? 6.903 -15.147 11.955 1.00 91.19 115 LEU A N 1
ATOM 914 C CA . LEU A 1 115 ? 5.513 -14.720 11.791 1.00 91.19 115 LEU A CA 1
ATOM 915 C C . LEU A 1 115 ? 5.286 -14.181 10.377 1.00 91.19 115 LEU A C 1
ATOM 917 O O . LEU A 1 115 ? 5.976 -13.267 9.928 1.00 91.19 115 LEU A O 1
ATOM 921 N N . LYS A 1 116 ? 4.257 -14.696 9.699 1.00 88.75 116 LYS A N 1
ATOM 922 C CA . LYS A 1 116 ? 3.794 -14.185 8.403 1.00 88.75 116 LYS A CA 1
ATOM 923 C C . LYS A 1 116 ? 2.589 -13.279 8.600 1.00 88.75 116 LYS A C 1
ATOM 925 O O . LYS A 1 116 ? 1.461 -13.738 8.757 1.00 88.75 116 LYS A O 1
ATOM 930 N N . LEU A 1 117 ? 2.849 -11.975 8.633 1.00 91.62 117 LEU A N 1
ATOM 931 C CA . LEU A 1 117 ? 1.838 -10.965 8.927 1.00 91.62 117 LEU A CA 1
ATOM 932 C C . LEU A 1 117 ? 1.199 -10.417 7.649 1.00 91.62 117 LEU A C 1
ATOM 934 O O . LEU A 1 117 ? 1.882 -10.134 6.667 1.00 91.62 117 LEU A O 1
ATOM 938 N N . ARG A 1 118 ? -0.115 -10.183 7.719 1.00 94.38 118 ARG A N 1
ATOM 939 C CA . ARG A 1 118 ? -0.841 -9.287 6.811 1.00 94.38 118 ARG A CA 1
ATOM 940 C C . ARG A 1 118 ? -1.136 -7.987 7.540 1.00 94.38 118 ARG A C 1
ATOM 942 O O . ARG A 1 118 ? -2.105 -7.916 8.300 1.00 94.38 118 ARG A O 1
ATOM 949 N N . VAL A 1 119 ? -0.277 -6.985 7.356 1.00 94.81 119 VAL A N 1
ATOM 950 C CA . VAL A 1 119 ? -0.314 -5.723 8.121 1.00 94.81 119 VAL A CA 1
ATOM 951 C C . VAL A 1 119 ? -1.695 -5.067 8.045 1.00 94.81 119 VAL A C 1
ATOM 953 O O . VAL A 1 119 ? -2.236 -4.621 9.061 1.00 94.81 119 VAL A O 1
ATOM 956 N N . THR A 1 120 ? -2.327 -5.102 6.872 1.00 96.31 120 THR A N 1
ATOM 957 C CA . THR A 1 120 ? -3.625 -4.451 6.651 1.00 96.31 120 THR A CA 1
ATOM 958 C C . THR A 1 120 ? -4.746 -5.052 7.491 1.00 96.31 120 THR A C 1
ATOM 960 O O . THR A 1 120 ? -5.661 -4.328 7.875 1.00 96.31 120 THR A O 1
ATOM 963 N N . GLN A 1 121 ? -4.675 -6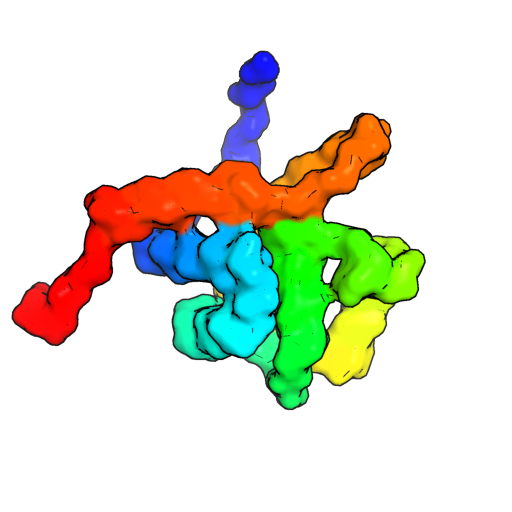.338 7.857 1.00 96.81 121 GLN A N 1
ATOM 964 C CA . GLN A 1 121 ? -5.698 -6.972 8.699 1.00 96.81 121 GLN A CA 1
ATOM 965 C C . GLN A 1 121 ? -5.677 -6.424 10.128 1.00 96.81 121 GLN A C 1
ATOM 967 O O . GLN A 1 121 ? -6.736 -6.228 10.724 1.00 96.81 121 GLN A O 1
ATOM 972 N N . TYR A 1 122 ? -4.492 -6.103 10.650 1.00 94.94 122 TYR A N 1
ATOM 973 C CA . TYR A 1 122 ? -4.344 -5.479 11.964 1.00 94.94 122 TYR A CA 1
ATOM 974 C C . TYR A 1 122 ? -4.774 -4.009 11.940 1.00 94.94 122 TYR A C 1
ATOM 976 O O . TYR A 1 122 ? -5.406 -3.528 12.879 1.00 94.94 122 TYR A O 1
ATOM 984 N N . TRP A 1 123 ? -4.477 -3.292 10.853 1.00 95.69 123 TRP A N 1
ATOM 985 C CA . TRP A 1 123 ? -4.758 -1.855 10.749 1.00 95.69 123 TRP A CA 1
ATOM 986 C C . TRP A 1 123 ? -6.187 -1.542 10.291 1.00 95.69 123 TRP A C 1
ATOM 988 O O . TRP A 1 123 ? -6.674 -0.435 10.519 1.00 95.69 123 TRP A O 1
ATOM 998 N N . LYS A 1 124 ? -6.903 -2.517 9.716 1.00 97.50 124 LYS A N 1
ATOM 999 C CA . LYS A 1 124 ? -8.282 -2.377 9.216 1.00 97.50 124 LYS A CA 1
ATOM 1000 C C . LYS A 1 124 ? -9.232 -1.747 10.233 1.00 97.50 124 LYS A C 1
ATOM 1002 O O . LYS A 1 124 ? -10.049 -0.909 9.858 1.00 97.50 124 LYS A O 1
ATOM 1007 N N . LYS A 1 125 ? -9.150 -2.145 11.509 1.00 97.75 125 L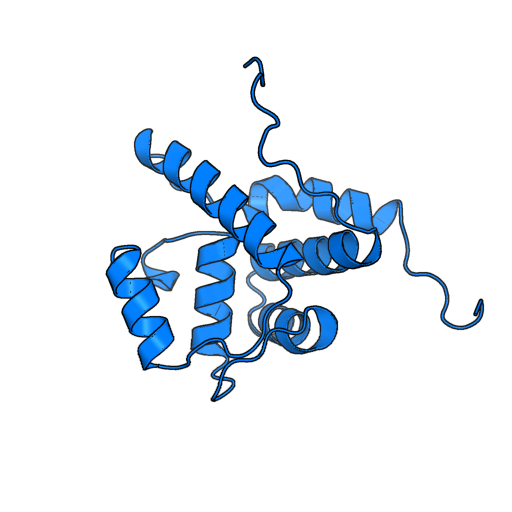YS A N 1
ATOM 1008 C CA . LYS A 1 125 ? -10.018 -1.601 12.567 1.00 97.75 125 LYS A CA 1
ATOM 1009 C C . LYS A 1 125 ? -9.787 -0.102 12.758 1.00 97.75 125 LYS A C 1
ATOM 1011 O O . LYS A 1 125 ? -10.751 0.655 12.825 1.00 97.75 125 LYS A O 1
ATOM 1016 N N . GLU A 1 126 ? -8.529 0.318 12.809 1.00 96.94 126 GLU A N 1
ATOM 1017 C CA . GLU A 1 126 ? -8.171 1.719 13.027 1.00 96.94 126 GLU A CA 1
ATOM 1018 C C . GLU A 1 126 ? -8.434 2.577 11.788 1.00 96.94 126 GLU A C 1
ATOM 1020 O O . GLU A 1 126 ? -8.951 3.683 11.917 1.00 96.94 126 GLU A O 1
ATOM 1025 N N . ALA A 1 127 ? -8.209 2.034 10.588 1.00 97.25 127 ALA A N 1
ATOM 1026 C CA . ALA A 1 127 ? -8.592 2.682 9.336 1.00 97.25 127 ALA A CA 1
ATOM 1027 C C . ALA A 1 127 ? -10.108 2.949 9.273 1.00 97.25 127 ALA A C 1
ATOM 1029 O O . ALA A 1 127 ? -10.525 4.070 8.988 1.00 97.25 127 ALA A O 1
ATOM 1030 N N . LYS A 1 128 ? -10.944 1.953 9.613 1.00 97.69 128 LYS A N 1
ATOM 1031 C CA . LYS A 1 128 ? -12.405 2.139 9.691 1.00 97.69 128 LYS A CA 1
ATOM 1032 C C . LYS A 1 128 ? -12.793 3.187 10.726 1.00 97.69 128 LYS A C 1
ATOM 1034 O O . LYS A 1 128 ? -13.595 4.063 10.423 1.00 97.69 128 LYS A O 1
ATOM 1039 N N . ARG A 1 129 ? -12.221 3.097 11.930 1.00 97.56 129 ARG A N 1
ATOM 1040 C CA . ARG A 1 129 ? -12.508 4.034 13.020 1.00 97.56 129 ARG A CA 1
ATOM 1041 C C . ARG A 1 129 ? -12.197 5.467 12.602 1.00 97.56 129 ARG A C 1
ATOM 1043 O O . ARG A 1 129 ? -13.019 6.345 12.818 1.00 97.56 129 ARG A O 1
ATOM 1050 N N . PHE A 1 130 ? -11.041 5.685 11.977 1.00 97.12 130 PHE A N 1
ATOM 1051 C CA . PHE A 1 130 ? -1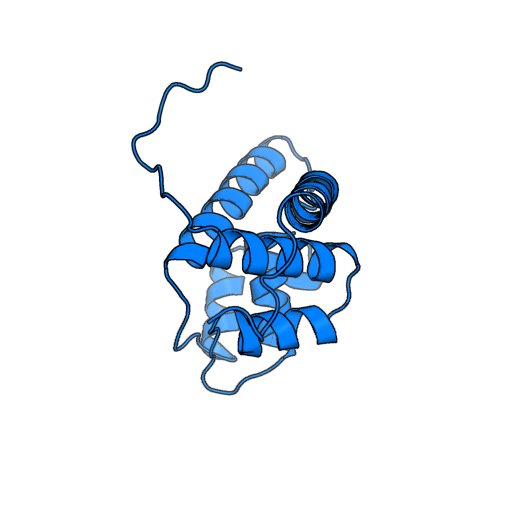0.628 7.001 11.504 1.00 97.12 130 PHE A CA 1
ATOM 1052 C C . PHE A 1 130 ? -11.623 7.589 10.494 1.00 97.12 130 PHE A C 1
ATOM 1054 O O . PHE A 1 130 ? -12.069 8.717 10.675 1.00 97.12 130 PHE A O 1
ATOM 1061 N N . LEU A 1 131 ? -12.024 6.810 9.483 1.00 96.69 131 LEU A N 1
ATOM 1062 C CA . LEU A 1 131 ? -12.981 7.261 8.464 1.00 96.69 131 LEU A CA 1
ATOM 1063 C C . LEU A 1 131 ? -14.387 7.531 9.026 1.00 96.69 131 LEU A C 1
ATOM 1065 O O . LEU A 1 131 ? -15.120 8.335 8.463 1.00 96.69 131 LEU A O 1
ATOM 1069 N N . GLN A 1 132 ? -14.768 6.874 10.125 1.00 96.00 132 GLN A N 1
ATOM 1070 C CA . GLN A 1 132 ? -16.043 7.118 10.808 1.00 96.00 132 GLN A CA 1
ATOM 1071 C C . GLN A 1 132 ? -16.022 8.393 11.655 1.00 96.00 132 GLN A C 1
ATOM 1073 O O . GLN A 1 132 ? -17.024 9.096 11.722 1.00 96.00 132 GLN A O 1
ATOM 1078 N N . THR A 1 133 ? -14.904 8.678 12.326 1.00 95.12 133 THR A N 1
ATOM 1079 C CA . THR A 1 133 ? -14.787 9.846 13.214 1.00 95.12 133 THR A CA 1
ATOM 1080 C C . THR A 1 133 ? -14.393 11.124 12.486 1.00 95.12 133 THR A C 1
ATOM 1082 O O . THR A 1 133 ? -14.575 12.205 13.032 1.00 95.12 133 THR A O 1
ATOM 1085 N N . HIS A 1 134 ? -13.876 11.004 11.266 1.00 92.31 134 HIS A N 1
ATOM 1086 C CA . HIS A 1 134 ? -13.538 12.119 10.393 1.00 92.31 134 HIS A CA 1
ATOM 1087 C C . HIS A 1 134 ? -14.233 11.845 9.056 1.00 92.31 134 HIS A C 1
ATOM 1089 O O . HIS A 1 134 ? -13.611 11.251 8.180 1.00 92.31 134 HIS A O 1
ATOM 1095 N N . PRO A 1 135 ? -15.521 12.172 8.869 1.00 85.94 135 PRO A N 1
ATOM 1096 C CA . PRO A 1 135 ? -16.173 12.059 7.561 1.00 85.94 135 PRO A CA 1
ATOM 1097 C C . PRO A 1 135 ? -15.523 13.012 6.544 1.00 85.94 135 PRO A C 1
ATOM 1099 O O . PRO A 1 135 ? -14.743 13.885 6.920 1.00 85.94 135 PRO A O 1
ATOM 1102 N N . GLU A 1 136 ? -15.754 12.798 5.247 1.00 81.31 136 GLU A N 1
ATOM 1103 C CA . GLU A 1 136 ? -15.268 13.745 4.234 1.00 81.31 136 GLU A CA 1
ATOM 1104 C C . GLU A 1 136 ? -15.982 15.096 4.396 1.00 81.31 136 GLU A C 1
ATOM 1106 O O . GLU A 1 136 ? -17.185 15.095 4.672 1.00 81.31 136 GLU A O 1
ATOM 1111 N N . PRO A 1 137 ? -15.273 16.231 4.246 1.00 71.69 137 PRO A N 1
ATOM 1112 C CA . PRO A 1 137 ? -15.925 17.532 4.178 1.00 71.69 137 PRO A CA 1
ATOM 1113 C C . PRO A 1 137 ? -16.925 17.522 3.019 1.00 71.69 137 PRO A C 1
ATOM 1115 O O . PRO A 1 137 ? -16.606 17.036 1.931 1.00 71.69 137 PRO A O 1
ATOM 1118 N N . ASN A 1 138 ? -18.138 18.029 3.240 1.00 62.53 138 ASN A N 1
ATOM 1119 C CA . ASN A 1 138 ? -19.104 18.164 2.156 1.00 62.53 138 ASN A CA 1
ATOM 1120 C C . ASN A 1 138 ? -18.524 19.103 1.090 1.00 62.53 138 ASN A C 1
ATOM 1122 O O . ASN A 1 138 ? -18.048 20.185 1.416 1.00 62.53 138 ASN A O 1
ATOM 1126 N N . ALA A 1 139 ? -18.633 18.727 -0.187 1.00 57.28 139 ALA A N 1
ATOM 1127 C CA . ALA A 1 139 ? -18.135 19.498 -1.336 1.00 57.28 139 ALA A CA 1
ATOM 1128 C C . ALA A 1 139 ? -18.811 20.879 -1.540 1.00 57.28 139 ALA A C 1
ATOM 1130 O O . ALA A 1 139 ? -18.637 21.502 -2.581 1.00 57.28 139 ALA A O 1
ATOM 1131 N N . PHE A 1 140 ? -19.606 21.337 -0.571 1.00 55.66 140 PHE A N 1
ATOM 1132 C CA . PHE A 1 140 ? -20.375 22.580 -0.587 1.00 55.66 140 PHE A CA 1
ATOM 1133 C C . PHE A 1 140 ? -19.975 23.550 0.543 1.00 55.66 140 PHE A C 1
ATOM 1135 O O . PHE A 1 140 ? -20.677 24.534 0.756 1.00 55.66 140 PHE A O 1
ATOM 1142 N N . GLU A 1 141 ? -18.894 23.273 1.283 1.00 46.47 141 GLU A N 1
ATOM 1143 C CA . GLU A 1 141 ? -18.402 24.117 2.391 1.00 46.47 141 GLU A CA 1
ATOM 1144 C C . GLU A 1 141 ? -17.034 24.787 2.115 1.00 46.47 141 GLU A C 1
ATOM 1146 O O . GLU A 1 141 ? -16.386 25.244 3.056 1.00 46.47 141 GLU A O 1
ATOM 1151 N N . GLU A 1 142 ? -16.603 24.889 0.849 1.00 40.25 142 GLU A N 1
ATOM 1152 C CA . GLU A 1 142 ? -15.459 25.729 0.423 1.00 40.25 142 GLU A CA 1
ATOM 1153 C C . GLU A 1 142 ? -15.908 27.009 -0.295 1.00 40.25 142 GLU A C 1
ATOM 1155 O O . GLU A 1 142 ? -16.776 26.916 -1.196 1.00 40.25 142 GLU A O 1
#

Secondary structure (DSSP, 8-state):
------TT-----HHHHHHHHHHHHHHHHT-HHHHHHHHHHTS--EESS--HHHHHHHHHHHHT---HHHHTT--HHHHHHHHHHHS-EEE--HHHHHHHHHHHHHHHHHHHTT----HHHHHHHHHHHHHHHSPPPPTT--

Sequence (142 aa):
IGLIDYGQVKALGERERRRYAKLILHLASGDRRATVAHATGEMGLRTRHMKEDVIYKLLCFFHDRDTDDVTGGRNIQNFMDWANAEDPIEELDDNYVMVGRVALLLRGLGNAFNLKLRVTQYWKKEAKRFLQTHPEPNAFEE

pLDDT: mean 92.57, std 9.02, range [40.25, 98.5]

Organism: NCBI:txid464258